Protein AF-A0A965YEZ7-F1 (afdb_monomer_lite)

pLDDT: mean 94.36, std 5.71, range [51.56, 98.44]

Secondary structure (DSSP, 8-state):
------SSHHHHHTTS-TT-EEEEE-SSS--EETTTS---TT--EEEEE--TT---HHHHHHHHHTTPEEEES-SSPPPHHHHHHHHHHHHHHHHT--

Structure (mmCIF, N/CA/C/O backbone):
data_AF-A0A965YEZ7-F1
#
_entry.id   AF-A0A965YEZ7-F1
#
loop_
_atom_site.group_PDB
_atom_site.id
_atom_site.type_symbol
_atom_site.label_atom_id
_atom_site.label_alt_id
_atom_site.label_comp_id
_atom_site.label_asym_id
_atom_site.label_entity_id
_atom_site.label_seq_id
_atom_site.pdbx_PDB_ins_code
_atom_site.Cartn_x
_atom_site.Cartn_y
_atom_site.Cartn_z
_atom_site.occupancy
_atom_site.B_iso_or_equiv
_atom_site.auth_seq_id
_atom_site.auth_comp_id
_atom_site.auth_asym_id
_atom_site.auth_atom_id
_atom_site.pdbx_PDB_model_num
ATOM 1 N N . SER A 1 1 ? 6.515 -6.312 21.202 1.00 51.56 1 SER A N 1
ATOM 2 C CA . SER A 1 1 ? 7.474 -5.504 20.429 1.00 51.56 1 SER A CA 1
ATOM 3 C C . SER A 1 1 ? 6.697 -4.843 19.309 1.00 51.56 1 SER A C 1
ATOM 5 O O . SER A 1 1 ? 5.926 -5.549 18.675 1.00 51.56 1 SER A O 1
ATOM 7 N N . GLU A 1 2 ? 6.822 -3.530 19.123 1.00 87.19 2 GLU A N 1
ATOM 8 C CA . GLU A 1 2 ? 6.036 -2.729 18.159 1.00 87.19 2 GLU A CA 1
ATOM 9 C C . GLU A 1 2 ? 6.483 -2.936 16.697 1.00 87.19 2 GLU A C 1
ATOM 11 O O . GLU A 1 2 ? 5.766 -2.602 15.762 1.00 87.19 2 GLU A O 1
ATOM 16 N N . VAL A 1 3 ? 7.650 -3.559 16.491 1.00 92.69 3 VAL A N 1
ATOM 17 C CA . VAL A 1 3 ? 8.214 -3.865 15.169 1.00 92.69 3 VAL A CA 1
ATOM 18 C C . VAL A 1 3 ? 8.213 -5.371 14.923 1.00 92.69 3 VAL A C 1
ATOM 20 O O . VAL A 1 3 ? 8.709 -6.146 15.748 1.00 92.69 3 VAL A O 1
ATOM 23 N N . VAL A 1 4 ? 7.701 -5.777 13.758 1.00 93.88 4 VAL A N 1
ATOM 24 C CA . VAL A 1 4 ? 7.688 -7.166 13.283 1.00 93.88 4 VAL A CA 1
ATOM 25 C C . VAL A 1 4 ? 8.441 -7.254 11.962 1.00 93.88 4 VAL A C 1
ATOM 27 O O . VAL A 1 4 ? 8.116 -6.563 11.000 1.00 93.88 4 VAL A O 1
ATOM 30 N N . PHE A 1 5 ? 9.436 -8.137 11.900 1.00 95.31 5 PHE A N 1
ATOM 31 C CA . PHE A 1 5 ? 10.191 -8.386 10.676 1.00 95.31 5 PHE A CA 1
ATOM 32 C C . PHE A 1 5 ? 9.531 -9.480 9.829 1.00 95.31 5 PHE A C 1
ATOM 34 O O . PHE A 1 5 ? 8.978 -10.461 10.342 1.00 95.31 5 PHE A O 1
ATOM 41 N N . ALA A 1 6 ? 9.607 -9.320 8.510 1.00 96.00 6 ALA A N 1
ATOM 42 C CA . ALA A 1 6 ? 9.164 -10.299 7.530 1.00 96.00 6 ALA A CA 1
ATOM 43 C C . ALA A 1 6 ? 10.234 -10.487 6.453 1.00 96.00 6 ALA A C 1
ATOM 45 O O . ALA A 1 6 ? 10.919 -9.539 6.080 1.00 96.00 6 ALA A O 1
ATOM 46 N N . SER A 1 7 ? 10.375 -11.712 5.952 1.00 96.00 7 SER A N 1
ATOM 47 C CA . SER A 1 7 ? 11.390 -12.047 4.939 1.00 96.00 7 SER A CA 1
ATOM 48 C C . SER A 1 7 ? 10.964 -11.697 3.509 1.00 96.00 7 SER A C 1
ATOM 50 O O . SER A 1 7 ? 11.771 -11.753 2.586 1.00 96.00 7 SER A O 1
ATOM 52 N N . SER A 1 8 ? 9.684 -11.371 3.307 1.00 96.12 8 SER A N 1
ATOM 53 C CA . SER A 1 8 ? 9.106 -11.001 2.013 1.00 96.12 8 SER A CA 1
ATOM 54 C C . SER A 1 8 ? 7.769 -10.281 2.195 1.00 96.12 8 SER A C 1
ATOM 56 O O . SER A 1 8 ? 7.145 -10.401 3.251 1.00 96.12 8 SER A O 1
ATOM 58 N N . VAL A 1 9 ? 7.269 -9.625 1.140 1.00 96.69 9 VAL A N 1
ATOM 59 C CA . VAL A 1 9 ? 5.904 -9.064 1.122 1.00 96.69 9 VAL A CA 1
ATOM 60 C C . VAL A 1 9 ? 4.868 -10.142 1.430 1.00 96.69 9 VAL A C 1
ATOM 62 O O . VAL A 1 9 ? 4.018 -9.935 2.281 1.00 96.69 9 VAL A O 1
ATOM 65 N N . ARG A 1 10 ? 4.978 -11.337 0.834 1.00 96.00 10 ARG A N 1
ATOM 66 C CA . ARG A 1 10 ? 4.055 -12.451 1.125 1.00 96.00 10 ARG A CA 1
ATOM 67 C C . ARG A 1 10 ? 4.016 -12.799 2.618 1.00 96.00 10 ARG A C 1
ATOM 69 O O . ARG A 1 10 ? 2.940 -13.000 3.166 1.00 96.00 10 ARG A O 1
ATOM 76 N N . ASP A 1 11 ? 5.182 -12.874 3.254 1.00 97.00 11 ASP A N 1
ATOM 77 C CA . ASP A 1 11 ? 5.297 -13.161 4.688 1.00 97.00 11 ASP A CA 1
ATOM 78 C C . ASP A 1 11 ? 4.750 -12.011 5.554 1.00 97.00 11 ASP A C 1
ATOM 80 O O . ASP A 1 11 ? 4.122 -12.253 6.579 1.00 97.00 11 ASP A O 1
ATOM 84 N N . ALA A 1 12 ? 4.922 -10.756 5.130 1.00 96.50 12 ALA A N 1
ATOM 85 C CA . ALA A 1 12 ? 4.317 -9.606 5.801 1.00 96.50 12 ALA A CA 1
ATOM 86 C C . ALA A 1 12 ? 2.783 -9.636 5.708 1.00 96.50 12 ALA A C 1
ATOM 88 O O . ALA A 1 12 ? 2.099 -9.449 6.709 1.00 96.50 12 ALA A O 1
ATOM 89 N N . LEU A 1 13 ? 2.242 -9.935 4.523 1.00 95.62 13 LEU A N 1
ATOM 90 C CA . LEU A 1 13 ? 0.802 -10.008 4.271 1.00 95.62 13 LEU A CA 1
ATOM 91 C C . LEU A 1 13 ? 0.113 -11.096 5.104 1.00 95.62 13 LEU A C 1
ATOM 93 O O . LEU A 1 13 ? -0.992 -10.877 5.592 1.00 95.62 13 LEU A O 1
ATOM 97 N N . ALA A 1 14 ? 0.776 -12.236 5.315 1.00 94.69 14 ALA A N 1
ATOM 98 C CA . ALA A 1 14 ? 0.261 -13.332 6.137 1.00 94.69 14 ALA A CA 1
ATOM 99 C C . ALA A 1 14 ? 0.128 -12.982 7.634 1.00 94.69 14 ALA A C 1
ATOM 101 O O . ALA A 1 14 ? -0.521 -13.715 8.375 1.00 94.69 14 ALA A O 1
ATOM 102 N N . LYS A 1 15 ? 0.743 -11.880 8.083 1.00 93.62 15 LYS A N 1
ATOM 103 C CA . LYS A 1 15 ? 0.705 -11.405 9.475 1.00 93.62 15 LYS A CA 1
ATOM 104 C C . LYS A 1 15 ? -0.359 -10.331 9.712 1.00 93.62 15 LYS A C 1
ATOM 106 O O . LYS A 1 15 ? -0.530 -9.903 10.849 1.00 93.62 15 LYS A O 1
ATOM 111 N N . LEU A 1 16 ? -1.044 -9.874 8.662 1.00 92.12 16 LEU A N 1
ATOM 112 C CA . LEU A 1 16 ? -2.071 -8.839 8.770 1.00 92.12 16 LEU A CA 1
ATOM 113 C C . LEU A 1 16 ? -3.390 -9.415 9.292 1.00 92.12 16 LEU A C 1
ATOM 115 O O . LEU A 1 16 ? -3.782 -10.526 8.931 1.00 92.12 16 LEU A O 1
ATOM 119 N N . GLY A 1 17 ? -4.107 -8.620 10.088 1.00 84.94 17 GLY A N 1
ATOM 120 C CA . GLY A 1 17 ? -5.471 -8.936 10.499 1.00 84.94 17 GLY A CA 1
ATOM 121 C C . GLY A 1 17 ? -6.448 -8.955 9.309 1.00 84.94 17 GLY A C 1
ATOM 122 O O . GLY A 1 17 ? -6.247 -8.219 8.331 1.00 84.94 17 GLY A O 1
ATOM 123 N N . PRO A 1 18 ? -7.511 -9.781 9.369 1.00 80.88 18 PRO A N 1
ATOM 124 C CA . PRO A 1 18 ? -8.465 -9.929 8.270 1.00 80.88 18 PRO A CA 1
ATOM 125 C C . PRO A 1 18 ? -9.283 -8.656 8.004 1.00 80.88 18 PRO A C 1
ATOM 127 O O . PRO A 1 18 ? -9.559 -8.359 6.844 1.00 80.88 18 PRO A O 1
ATOM 130 N N . ASP A 1 19 ? -9.583 -7.866 9.040 1.00 86.88 19 ASP A N 1
ATOM 131 C CA . ASP A 1 19 ? -10.578 -6.783 8.987 1.00 86.88 19 ASP A CA 1
ATOM 132 C C . ASP A 1 19 ? -9.972 -5.375 8.839 1.00 86.88 19 ASP A C 1
ATOM 134 O O . ASP A 1 19 ? -10.532 -4.378 9.294 1.00 86.88 19 ASP A O 1
ATOM 138 N N . SER A 1 20 ? -8.826 -5.256 8.168 1.00 92.62 20 SER A N 1
ATOM 139 C CA . SER A 1 20 ? -8.156 -3.969 7.930 1.00 92.62 20 SER A CA 1
ATOM 140 C C . SER A 1 20 ? -8.428 -3.406 6.532 1.00 92.62 20 SER A C 1
ATOM 142 O O . SER A 1 20 ? -8.539 -4.142 5.550 1.00 92.62 20 SER A O 1
ATOM 144 N N . THR A 1 21 ? -8.501 -2.078 6.420 1.00 94.94 21 THR A N 1
ATOM 145 C CA . THR A 1 21 ? -8.424 -1.391 5.128 1.00 94.94 21 THR A CA 1
ATO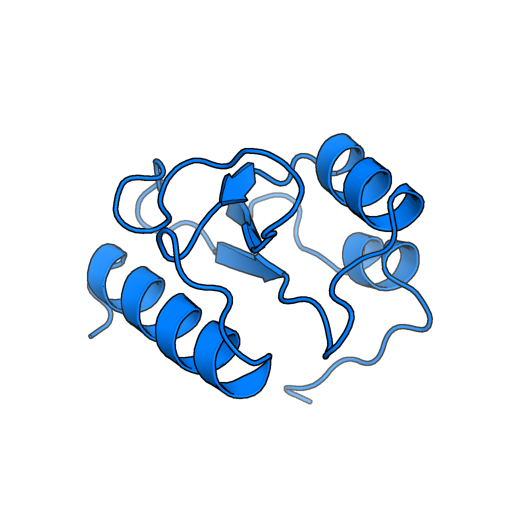M 146 C C . THR A 1 21 ? -6.965 -1.371 4.700 1.00 94.94 21 THR A C 1
ATOM 148 O O . THR A 1 21 ? -6.129 -0.734 5.339 1.00 94.94 21 THR A O 1
ATOM 151 N N . LYS A 1 22 ? -6.647 -2.091 3.626 1.00 96.81 22 LYS A N 1
ATOM 152 C CA . LYS A 1 22 ? -5.275 -2.275 3.152 1.00 96.81 22 LYS A CA 1
ATOM 153 C C . LYS A 1 22 ? -5.003 -1.332 1.993 1.00 96.81 22 LYS A C 1
ATOM 155 O O . LYS A 1 22 ? -5.715 -1.353 0.993 1.00 96.81 22 LYS A O 1
ATOM 160 N N . ILE A 1 23 ? -3.985 -0.496 2.127 1.00 98.19 23 ILE A N 1
ATOM 161 C CA . ILE A 1 23 ? -3.643 0.552 1.167 1.00 98.19 23 ILE A CA 1
ATOM 162 C C . ILE A 1 23 ? -2.174 0.409 0.802 1.00 98.19 23 ILE A C 1
ATOM 164 O O . ILE A 1 23 ? -1.332 0.216 1.676 1.00 98.19 23 ILE A O 1
ATOM 168 N N . VAL A 1 24 ? -1.849 0.508 -0.483 1.00 98.44 24 VAL A N 1
ATOM 169 C CA . VAL A 1 24 ? -0.467 0.554 -0.969 1.00 98.44 24 VAL A CA 1
ATOM 170 C C . VAL A 1 24 ? -0.227 1.874 -1.685 1.00 98.44 24 VAL A C 1
ATOM 172 O O . VAL A 1 24 ? -0.991 2.257 -2.574 1.00 98.44 24 VAL A O 1
ATOM 175 N N . LEU A 1 25 ? 0.832 2.581 -1.289 1.00 98.12 25 LEU A N 1
ATOM 176 C CA . LEU A 1 25 ? 1.322 3.732 -2.038 1.00 98.12 25 LEU A CA 1
ATOM 177 C C . LEU A 1 25 ? 2.195 3.245 -3.184 1.00 98.12 25 LEU A C 1
ATOM 179 O O . LEU A 1 25 ? 3.218 2.597 -2.959 1.00 98.12 25 LEU A O 1
ATOM 183 N N . ASP A 1 26 ? 1.805 3.588 -4.405 1.00 96.75 26 ASP A N 1
ATOM 184 C CA . ASP A 1 26 ? 2.562 3.237 -5.597 1.00 96.75 26 ASP A CA 1
ATOM 185 C C . ASP A 1 26 ? 2.514 4.384 -6.608 1.00 96.75 26 ASP A C 1
ATOM 187 O O . ASP A 1 26 ? 1.498 5.057 -6.780 1.00 96.75 26 ASP A O 1
ATOM 191 N N . ASN A 1 27 ? 3.646 4.632 -7.261 1.00 92.69 27 ASN A N 1
ATOM 192 C CA . ASN A 1 27 ? 3.798 5.662 -8.289 1.00 92.69 27 ASN A CA 1
ATOM 193 C C . ASN A 1 27 ? 3.805 5.083 -9.714 1.00 92.69 27 ASN A C 1
ATOM 195 O O . ASN A 1 27 ? 3.975 5.845 -10.664 1.00 92.69 27 ASN A O 1
ATOM 199 N N . VAL A 1 28 ? 3.662 3.760 -9.862 1.00 94.62 28 VAL A N 1
ATOM 200 C CA . VAL A 1 28 ? 3.677 3.053 -11.152 1.00 94.62 28 VAL A CA 1
ATOM 201 C C . VAL A 1 28 ? 2.267 2.618 -11.549 1.00 94.62 28 VAL A C 1
ATOM 203 O O . VAL A 1 28 ? 1.820 2.926 -12.653 1.00 94.62 28 VAL A O 1
ATOM 206 N N . ARG A 1 29 ? 1.537 1.923 -10.668 1.00 94.50 29 ARG A N 1
ATOM 207 C CA . ARG A 1 29 ? 0.127 1.586 -10.882 1.00 94.50 29 ARG A CA 1
ATOM 208 C C . ARG A 1 29 ? -0.751 2.800 -10.605 1.00 94.50 29 ARG A C 1
ATOM 210 O O . ARG A 1 29 ? -0.497 3.541 -9.654 1.00 94.50 29 ARG A O 1
ATOM 217 N N . PRO A 1 30 ? -1.818 2.992 -11.394 1.00 93.06 30 PRO A N 1
ATOM 218 C CA . PRO A 1 30 ? -2.804 4.011 -11.089 1.00 93.06 30 PRO A CA 1
ATOM 219 C C . PRO A 1 30 ? -3.468 3.707 -9.743 1.00 93.06 30 PRO A C 1
ATOM 221 O O . PRO A 1 30 ? -3.796 2.561 -9.438 1.00 93.06 30 PRO A O 1
ATOM 224 N N . GLY A 1 31 ? -3.688 4.755 -8.957 1.00 94.50 31 GLY A N 1
ATOM 225 C CA . GLY A 1 31 ? -4.318 4.658 -7.649 1.00 94.50 31 GLY A CA 1
ATOM 226 C C . GLY A 1 31 ? -5.122 5.907 -7.324 1.00 94.50 31 GLY A C 1
ATOM 227 O O . GLY A 1 31 ? -4.801 7.012 -7.776 1.00 94.50 31 GLY A O 1
ATOM 228 N N . THR A 1 32 ? -6.173 5.740 -6.527 1.00 97.06 32 THR A N 1
ATOM 229 C CA . THR A 1 32 ? -6.995 6.857 -6.051 1.00 97.06 32 THR A CA 1
ATOM 230 C C . THR A 1 32 ? -6.142 7.780 -5.173 1.00 97.06 32 THR A C 1
ATOM 232 O O . THR A 1 32 ? -5.337 7.288 -4.381 1.00 97.06 32 THR A O 1
ATOM 235 N N . PRO A 1 33 ? -6.272 9.114 -5.266 1.00 97.50 33 PRO A N 1
ATOM 236 C CA . PRO A 1 33 ? -5.591 10.001 -4.331 1.00 97.50 33 PRO A CA 1
ATOM 237 C C . PRO A 1 33 ? -5.891 9.603 -2.881 1.00 97.50 33 PRO A C 1
ATOM 239 O O . PRO A 1 33 ? -7.052 9.441 -2.502 1.00 97.50 33 PRO A O 1
ATOM 242 N N . LEU A 1 34 ? -4.855 9.457 -2.051 1.00 97.56 34 LEU A N 1
ATOM 243 C CA . LEU A 1 34 ? -5.017 9.029 -0.655 1.00 97.56 34 LEU A CA 1
ATOM 244 C C . LEU A 1 34 ? -5.931 9.982 0.135 1.00 97.56 34 LEU A C 1
ATOM 246 O O . LEU A 1 34 ? -6.615 9.568 1.069 1.00 97.56 34 LEU A O 1
ATOM 250 N N . SER A 1 35 ? -5.983 11.252 -0.274 1.00 96.50 35 SER A N 1
ATOM 251 C CA . SER A 1 35 ? -6.857 12.278 0.294 1.00 96.50 35 SER A CA 1
ATOM 252 C C . SER A 1 35 ? -8.354 12.014 0.087 1.00 96.50 35 SER A C 1
ATOM 254 O O . SER A 1 35 ? -9.163 12.535 0.850 1.00 96.50 35 SER A O 1
ATOM 256 N N . THR A 1 36 ? -8.739 11.214 -0.913 1.00 96.06 36 THR A N 1
ATOM 257 C CA . THR A 1 36 ? -10.144 10.965 -1.285 1.00 96.06 36 THR A CA 1
ATOM 258 C C . THR A 1 36 ? -10.541 9.488 -1.270 1.00 96.06 36 THR A C 1
ATOM 260 O O . THR A 1 36 ? -11.718 9.178 -1.422 1.00 96.06 36 THR A O 1
ATOM 263 N N . LEU A 1 37 ? -9.591 8.573 -1.062 1.00 95.62 37 LEU A N 1
ATOM 264 C CA . LEU A 1 37 ? -9.821 7.125 -1.018 1.00 95.62 37 LEU A CA 1
ATOM 265 C C . LEU A 1 37 ? -10.834 6.731 0.067 1.00 95.62 37 LEU A C 1
ATOM 267 O O . LEU A 1 37 ? -10.656 7.097 1.218 1.00 95.62 37 LEU A O 1
ATOM 271 N N . SER A 1 38 ? -11.885 5.977 -0.234 1.00 92.38 38 SER A N 1
ATOM 272 C CA . SER A 1 38 ? -12.909 5.627 0.765 1.00 92.38 38 SER A CA 1
ATOM 273 C C . SER A 1 38 ? -12.327 4.878 1.974 1.00 92.38 38 SER A C 1
ATOM 275 O O . SER A 1 38 ? -11.673 3.855 1.810 1.00 92.38 38 SER A O 1
ATOM 277 N N . LEU A 1 39 ? -12.579 5.391 3.184 1.00 92.44 39 LEU A N 1
ATOM 278 C CA . LEU A 1 39 ? -12.204 4.758 4.452 1.00 92.44 39 LEU A CA 1
ATOM 279 C C . LEU A 1 39 ? -13.469 4.473 5.257 1.00 92.44 39 LEU A C 1
ATOM 281 O O . LEU A 1 39 ? -14.362 5.321 5.322 1.00 92.44 39 LEU A O 1
ATOM 285 N N . THR A 1 40 ? -13.527 3.306 5.889 1.00 87.56 40 THR A N 1
ATOM 286 C CA . THR A 1 40 ? -14.586 2.972 6.843 1.00 87.56 40 THR A CA 1
ATOM 287 C C . THR A 1 40 ? -14.221 3.534 8.213 1.00 87.56 40 THR A C 1
ATOM 289 O O . THR A 1 40 ? -13.100 3.349 8.689 1.00 87.56 40 THR A O 1
ATOM 292 N N . ALA A 1 41 ? -15.163 4.218 8.865 1.00 82.12 41 ALA A N 1
ATOM 293 C CA . ALA A 1 41 ? -14.951 4.720 10.218 1.00 82.12 41 ALA A CA 1
ATOM 294 C C . ALA A 1 41 ? -14.650 3.568 11.193 1.00 82.12 41 ALA A C 1
ATOM 296 O O . ALA A 1 41 ? -15.247 2.497 11.097 1.00 82.12 41 ALA A O 1
ATOM 297 N N . HIS A 1 42 ? -13.746 3.814 12.144 1.00 81.75 42 HIS A N 1
ATOM 298 C CA . HIS A 1 42 ? -13.351 2.868 13.199 1.00 81.75 42 HIS A CA 1
ATOM 299 C C . HIS A 1 42 ? -12.700 1.556 12.722 1.00 81.75 42 HIS A C 1
ATOM 301 O O . HIS A 1 42 ? -12.521 0.647 13.530 1.00 81.75 42 HIS A O 1
ATOM 307 N N . GLN A 1 43 ? -12.311 1.454 11.447 1.00 87.25 43 GLN A N 1
ATOM 308 C CA . GLN A 1 43 ? -11.583 0.301 10.926 1.00 87.25 43 GLN A CA 1
ATOM 309 C C . GLN A 1 43 ? -10.065 0.526 11.002 1.00 87.25 43 GLN A C 1
ATOM 311 O O . GLN A 1 43 ? -9.575 1.630 10.755 1.00 87.25 43 GLN A O 1
ATOM 316 N N . GLU A 1 44 ? -9.314 -0.528 11.326 1.00 92.62 44 GLU A N 1
ATOM 317 C CA . GLU A 1 44 ? -7.851 -0.514 11.258 1.00 92.62 44 GLU A CA 1
ATOM 318 C C . GLU A 1 44 ? -7.382 -0.260 9.816 1.00 92.62 44 GLU A C 1
ATOM 320 O O . GLU A 1 44 ? -7.952 -0.800 8.863 1.00 92.62 44 GLU A O 1
ATOM 325 N N . VAL A 1 45 ? -6.331 0.546 9.648 1.00 95.69 45 VAL A N 1
ATOM 326 C CA . VAL A 1 45 ? -5.742 0.849 8.338 1.00 95.69 45 VAL A CA 1
ATOM 327 C C . VAL A 1 45 ? -4.310 0.332 8.282 1.00 95.69 45 VAL A C 1
ATOM 329 O O . VAL A 1 45 ? -3.490 0.649 9.139 1.00 95.69 45 VAL A O 1
ATOM 332 N N . VAL A 1 46 ? -3.999 -0.416 7.225 1.00 96.81 46 VAL A N 1
ATOM 333 C CA . VAL A 1 46 ? -2.646 -0.869 6.896 1.00 96.81 46 VAL A CA 1
ATOM 334 C C . VAL A 1 46 ? -2.150 -0.070 5.699 1.00 96.81 46 VAL A C 1
ATOM 336 O O . VAL A 1 46 ? -2.773 -0.093 4.639 1.00 96.81 46 VAL A O 1
ATOM 339 N N . LEU A 1 47 ? -1.009 0.604 5.851 1.00 97.81 47 LEU A N 1
ATOM 340 C CA . LEU A 1 47 ? -0.361 1.358 4.781 1.00 97.81 47 LEU A CA 1
ATOM 341 C C . LEU A 1 47 ? 0.960 0.689 4.380 1.00 97.81 47 LEU A C 1
ATOM 343 O O . LEU A 1 47 ? 1.911 0.656 5.158 1.00 97.81 47 LEU A O 1
ATOM 347 N N . ALA A 1 48 ? 1.034 0.185 3.151 1.00 98.06 48 ALA A N 1
ATOM 348 C CA . ALA A 1 48 ? 2.262 -0.311 2.548 1.00 98.06 48 ALA A CA 1
ATOM 349 C C . ALA A 1 48 ? 2.995 0.819 1.811 1.00 98.06 48 ALA A C 1
ATOM 351 O O . ALA A 1 48 ? 2.424 1.503 0.957 1.00 98.06 48 ALA A O 1
ATOM 352 N N . ILE A 1 49 ? 4.276 0.988 2.136 1.00 97.44 49 ILE A N 1
ATOM 353 C CA . ILE A 1 49 ? 5.172 1.994 1.558 1.00 97.44 49 ILE A CA 1
ATOM 354 C C . ILE A 1 49 ? 6.385 1.255 0.996 1.00 97.44 49 ILE A C 1
ATOM 356 O O . ILE A 1 49 ? 7.009 0.462 1.700 1.00 97.44 49 ILE A O 1
ATOM 360 N N . GLY A 1 50 ? 6.688 1.475 -0.282 1.00 94.69 50 GLY A N 1
ATOM 361 C CA . GLY A 1 50 ? 7.851 0.868 -0.928 1.00 94.69 50 GLY A CA 1
ATOM 362 C C . GLY A 1 50 ? 9.155 1.536 -0.494 1.00 94.69 50 GLY A C 1
ATOM 363 O O . GLY A 1 50 ? 9.148 2.696 -0.092 1.00 94.69 50 GLY A O 1
ATOM 364 N N . GLY A 1 51 ? 10.272 0.811 -0.602 1.00 92.31 51 GLY A N 1
ATOM 365 C CA . GLY A 1 51 ? 11.613 1.381 -0.412 1.00 92.31 51 GLY A CA 1
ATOM 366 C C . GLY A 1 51 ? 12.010 2.336 -1.545 1.00 92.31 51 GLY A C 1
ATOM 367 O O . GLY A 1 51 ? 11.191 2.711 -2.380 1.00 92.31 51 GLY A O 1
ATOM 368 N N . GLU A 1 52 ? 13.293 2.684 -1.651 1.00 91.94 52 GLU A N 1
ATOM 369 C CA . GLU A 1 52 ? 13.784 3.724 -2.576 1.00 91.94 52 GLU A CA 1
ATOM 370 C C . GLU A 1 52 ? 13.462 3.440 -4.050 1.00 91.94 52 GLU A C 1
ATOM 372 O O . GLU A 1 52 ? 13.304 4.366 -4.842 1.00 91.94 52 GLU A O 1
ATOM 377 N N . ARG A 1 53 ? 13.375 2.158 -4.429 1.00 92.00 53 ARG A N 1
ATOM 378 C CA . ARG A 1 53 ? 13.019 1.721 -5.791 1.00 92.00 53 ARG A CA 1
ATOM 379 C C . ARG A 1 53 ? 11.530 1.406 -5.960 1.00 92.00 53 ARG A C 1
ATOM 381 O O . ARG A 1 53 ? 11.121 0.973 -7.034 1.00 92.00 53 ARG A O 1
ATOM 388 N N . GLY A 1 54 ? 10.734 1.604 -4.915 1.00 94.44 54 GLY A N 1
ATOM 389 C CA . GLY A 1 54 ? 9.356 1.144 -4.842 1.00 94.44 54 GLY A CA 1
ATOM 390 C C . GLY A 1 54 ? 9.257 -0.381 -4.809 1.00 94.44 54 GLY A C 1
ATOM 391 O O . GLY A 1 54 ? 10.209 -1.084 -4.463 1.00 94.44 54 GLY A O 1
ATOM 392 N N . PHE A 1 55 ? 8.079 -0.880 -5.170 1.00 97.31 55 PHE A N 1
ATOM 393 C CA . PHE A 1 55 ? 7.808 -2.309 -5.279 1.00 97.31 55 PHE A CA 1
ATOM 394 C C . PHE A 1 55 ? 8.194 -2.858 -6.654 1.00 97.31 55 PHE A C 1
ATOM 396 O O . PHE A 1 55 ? 8.227 -2.141 -7.657 1.00 97.31 55 PHE A O 1
ATOM 403 N N . THR A 1 56 ? 8.463 -4.15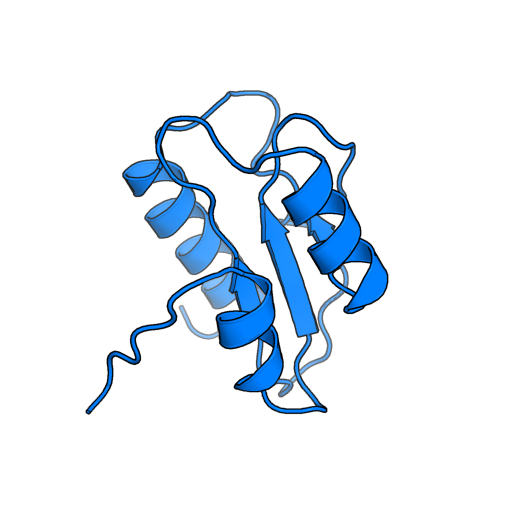4 -6.714 1.00 97.62 56 THR A N 1
ATOM 404 C CA . THR A 1 56 ? 8.518 -4.913 -7.967 1.00 97.62 56 THR A CA 1
ATOM 405 C C . THR A 1 56 ? 7.108 -5.205 -8.484 1.00 97.62 56 THR A C 1
ATOM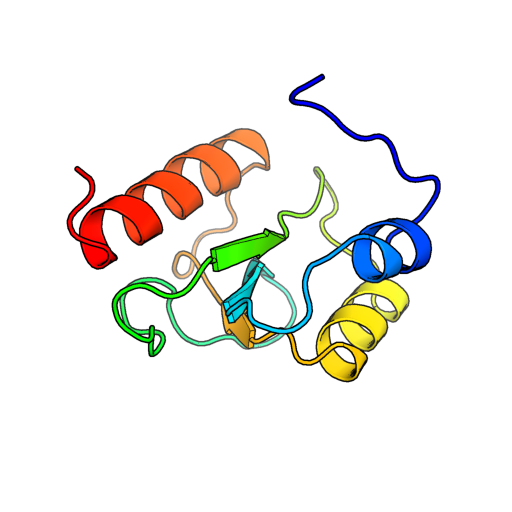 407 O O . THR A 1 56 ? 6.135 -5.166 -7.729 1.00 97.62 56 THR A O 1
ATOM 410 N N . ASP A 1 57 ? 6.972 -5.559 -9.763 1.00 97.94 57 ASP A N 1
ATOM 411 C CA . ASP A 1 57 ? 5.656 -5.897 -10.326 1.00 97.94 57 ASP A CA 1
ATOM 412 C C . ASP A 1 57 ? 5.030 -7.116 -9.649 1.00 97.94 57 ASP A C 1
ATOM 414 O O . ASP A 1 57 ? 3.852 -7.092 -9.306 1.00 97.94 57 ASP A O 1
ATOM 418 N N . ALA A 1 58 ? 5.845 -8.118 -9.313 1.00 97.88 58 ALA A N 1
ATOM 419 C CA . ALA A 1 58 ? 5.384 -9.286 -8.574 1.00 97.88 58 ALA A CA 1
ATOM 420 C C . ALA A 1 58 ? 4.927 -8.954 -7.138 1.00 97.88 58 ALA A C 1
ATOM 422 O O . ALA A 1 58 ? 4.150 -9.700 -6.545 1.00 97.88 58 ALA A O 1
ATOM 423 N N . GLU A 1 59 ? 5.434 -7.890 -6.516 1.00 98.25 59 GLU A N 1
ATOM 424 C CA . GLU A 1 59 ? 4.936 -7.422 -5.215 1.00 98.25 59 GLU A CA 1
ATOM 425 C C . GLU A 1 59 ? 3.638 -6.633 -5.369 1.00 98.25 59 GLU A C 1
ATOM 427 O O . GLU A 1 59 ? 2.717 -6.838 -4.584 1.00 98.25 59 GLU A O 1
ATOM 432 N N . ARG A 1 60 ? 3.521 -5.805 -6.415 1.00 98.19 60 ARG A N 1
ATOM 433 C CA . ARG A 1 60 ? 2.264 -5.124 -6.763 1.00 98.19 60 ARG A CA 1
ATOM 434 C C . ARG A 1 60 ? 1.134 -6.116 -7.017 1.00 98.19 60 ARG A C 1
ATOM 436 O O . ARG A 1 60 ? 0.033 -5.904 -6.520 1.00 98.19 60 ARG A O 1
ATOM 443 N N . ASP A 1 61 ? 1.410 -7.198 -7.739 1.00 98.06 61 ASP A N 1
ATOM 444 C CA . ASP A 1 61 ? 0.430 -8.266 -7.956 1.00 98.06 61 ASP A CA 1
ATOM 445 C C . ASP A 1 61 ? -0.001 -8.899 -6.631 1.00 98.06 61 ASP A C 1
ATOM 447 O O . ASP A 1 61 ? -1.191 -9.016 -6.370 1.00 98.06 61 ASP A O 1
ATOM 451 N N . ARG A 1 62 ? 0.940 -9.168 -5.718 1.00 97.81 62 ARG A N 1
ATOM 452 C CA . ARG A 1 62 ? 0.606 -9.685 -4.379 1.00 97.81 62 ARG A CA 1
ATOM 453 C C . ARG A 1 62 ? -0.250 -8.729 -3.556 1.00 97.81 62 ARG A C 1
ATOM 455 O O . ARG A 1 62 ? -1.106 -9.191 -2.809 1.00 97.81 62 ARG A O 1
ATOM 462 N N . PHE A 1 63 ? -0.022 -7.421 -3.655 1.00 98.06 63 PHE A N 1
ATOM 463 C CA . PHE A 1 63 ? -0.884 -6.437 -3.003 1.00 98.06 63 PHE A CA 1
ATOM 464 C C . PHE A 1 63 ? -2.298 -6.477 -3.585 1.00 98.06 63 PHE A C 1
ATOM 466 O O . PHE A 1 63 ? -3.257 -6.541 -2.816 1.00 98.06 63 PHE A O 1
ATOM 473 N N . ALA A 1 64 ? -2.431 -6.508 -4.914 1.00 97.50 64 ALA A N 1
ATOM 474 C CA . ALA A 1 64 ? -3.727 -6.625 -5.578 1.00 97.50 64 ALA A CA 1
ATOM 475 C C . ALA A 1 64 ? -4.464 -7.913 -5.166 1.00 97.50 64 ALA A C 1
ATOM 477 O O . ALA A 1 64 ? -5.612 -7.843 -4.731 1.00 97.50 64 ALA A O 1
ATOM 478 N N . ASP A 1 65 ? -3.779 -9.058 -5.200 1.00 96.75 65 ASP A N 1
ATOM 479 C CA . ASP A 1 65 ? -4.319 -10.363 -4.797 1.00 96.75 65 ASP A CA 1
ATOM 480 C C . ASP A 1 65 ? -4.738 -10.392 -3.317 1.00 96.75 65 ASP A C 1
ATOM 482 O O . ASP A 1 65 ? -5.687 -11.077 -2.941 1.00 96.75 65 ASP A O 1
ATOM 486 N N . ALA A 1 66 ? -4.050 -9.627 -2.463 1.00 96.12 66 ALA A N 1
ATOM 487 C CA . ALA A 1 66 ? -4.367 -9.485 -1.042 1.00 96.12 66 ALA A CA 1
ATOM 488 C C . ALA A 1 66 ? -5.431 -8.411 -0.739 1.00 96.12 66 ALA A C 1
ATOM 490 O O . ALA A 1 66 ? -5.698 -8.133 0.438 1.00 96.12 66 ALA A O 1
ATOM 491 N N . GLY A 1 67 ? -6.028 -7.809 -1.773 1.00 95.62 67 GLY A N 1
ATOM 492 C CA . GLY A 1 67 ? -7.104 -6.827 -1.656 1.00 95.62 67 GLY A CA 1
ATOM 493 C C . GLY A 1 67 ? -6.644 -5.422 -1.267 1.00 95.62 67 GLY A C 1
ATOM 494 O O . GLY A 1 67 ? -7.430 -4.660 -0.708 1.00 95.62 67 GLY A O 1
ATOM 495 N N . PHE A 1 68 ? -5.381 -5.065 -1.518 1.00 97.56 68 PHE A N 1
ATOM 496 C CA . PHE A 1 68 ? -4.910 -3.702 -1.286 1.00 97.56 68 PHE A CA 1
ATOM 497 C C . PHE A 1 68 ? -5.496 -2.732 -2.309 1.00 97.56 68 PHE A C 1
ATOM 499 O O . PHE A 1 68 ? -5.497 -2.975 -3.517 1.00 97.56 68 PHE A O 1
ATOM 506 N N . LEU A 1 69 ? -5.903 -1.570 -1.813 1.00 97.31 69 LEU A N 1
ATOM 507 C CA . LEU A 1 69 ? -6.263 -0.420 -2.621 1.00 97.31 69 LEU A CA 1
ATOM 508 C C . LEU A 1 69 ? -4.997 0.349 -3.000 1.00 97.31 69 LEU A C 1
ATOM 510 O O . LEU A 1 69 ? -4.221 0.762 -2.136 1.00 97.31 69 LEU A O 1
ATOM 514 N N . PHE A 1 70 ? -4.798 0.569 -4.296 1.00 98.12 70 PHE A N 1
ATOM 515 C CA . PHE A 1 70 ? -3.702 1.397 -4.787 1.00 98.12 70 PHE A CA 1
ATOM 516 C C . PHE A 1 70 ? -4.033 2.873 -4.595 1.00 98.12 70 PHE A C 1
ATOM 518 O O . PHE A 1 70 ? -5.107 3.339 -4.992 1.00 98.12 70 PHE A O 1
ATOM 525 N N . ALA A 1 71 ? -3.095 3.611 -4.007 1.00 98.19 71 ALA A N 1
ATOM 526 C CA . ALA A 1 71 ? -3.258 5.020 -3.704 1.00 98.19 71 ALA A CA 1
ATOM 527 C C . ALA A 1 71 ?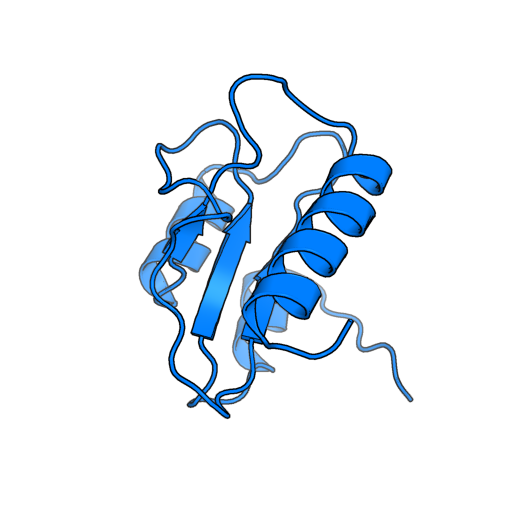 -2.047 5.864 -4.111 1.00 98.19 71 ALA A C 1
ATOM 529 O O . ALA A 1 71 ? -0.913 5.388 -4.157 1.00 98.19 71 ALA A O 1
ATOM 530 N N . SER A 1 72 ? -2.299 7.148 -4.374 1.00 96.88 72 SER A N 1
ATOM 531 C CA . SER A 1 72 ? -1.275 8.130 -4.746 1.00 96.88 72 SER A CA 1
ATOM 532 C C . SER A 1 72 ? -1.209 9.307 -3.766 1.00 96.88 72 SER A C 1
ATOM 534 O O . SER A 1 72 ? -2.209 9.696 -3.160 1.00 96.88 72 SER A O 1
ATOM 536 N N . LEU A 1 73 ? -0.023 9.915 -3.640 1.00 96.38 73 LEU A N 1
ATOM 537 C CA . LEU A 1 73 ? 0.223 11.152 -2.873 1.00 96.38 73 LEU A CA 1
ATOM 538 C C . LEU A 1 73 ? 0.351 12.387 -3.787 1.00 96.38 73 LEU A C 1
ATOM 540 O O . LEU A 1 73 ? 1.060 13.348 -3.484 1.00 96.38 73 LEU A O 1
ATOM 544 N N . GLY A 1 74 ? -0.344 12.361 -4.925 1.00 92.62 74 GLY A N 1
ATOM 545 C CA . GLY A 1 74 ? -0.264 13.379 -5.970 1.00 92.62 74 GLY A CA 1
ATOM 546 C C . GLY A 1 74 ? 0.716 13.016 -7.089 1.00 92.62 74 GLY A C 1
ATOM 547 O O . GLY A 1 74 ? 1.157 11.878 -7.209 1.00 92.62 74 GLY A O 1
ATOM 548 N N . SER A 1 75 ? 1.032 13.994 -7.940 1.00 90.31 75 SER A N 1
ATOM 549 C CA . SER A 1 75 ? 1.792 13.783 -9.183 1.00 90.31 75 SER A CA 1
ATOM 550 C C . SER A 1 75 ? 3.310 13.716 -9.008 1.00 90.31 75 SER A C 1
ATOM 552 O O . SER A 1 75 ? 4.018 13.317 -9.931 1.00 90.31 75 SER A O 1
ATOM 554 N N . ARG A 1 76 ? 3.833 14.135 -7.851 1.00 92.50 76 ARG A N 1
ATOM 555 C CA . ARG A 1 76 ? 5.274 14.135 -7.576 1.00 92.50 76 ARG A CA 1
ATOM 556 C C . ARG A 1 76 ? 5.687 12.815 -6.949 1.00 92.50 76 ARG A C 1
ATOM 558 O O . ARG A 1 76 ? 5.090 12.384 -5.968 1.00 92.50 76 ARG A O 1
ATOM 565 N N . ILE A 1 77 ? 6.766 12.237 -7.465 1.00 92.81 77 ILE A N 1
ATOM 566 C CA . ILE A 1 77 ? 7.427 11.105 -6.819 1.00 92.81 77 ILE A CA 1
ATOM 567 C C . ILE A 1 77 ? 8.119 11.622 -5.554 1.00 92.81 77 ILE A C 1
ATOM 569 O O . ILE A 1 77 ? 8.932 12.547 -5.616 1.00 92.81 77 ILE A O 1
ATOM 573 N N . LEU A 1 78 ? 7.770 11.039 -4.409 1.00 94.50 78 LEU A N 1
ATOM 574 C CA . LEU A 1 78 ? 8.353 11.356 -3.108 1.00 94.50 78 LEU A CA 1
ATOM 575 C C . LEU A 1 78 ? 9.411 10.312 -2.740 1.00 94.50 78 LEU A C 1
ATOM 577 O O . LEU A 1 78 ? 9.312 9.156 -3.145 1.00 94.50 78 LEU A O 1
ATOM 581 N N . ARG A 1 79 ? 10.403 10.712 -1.939 1.00 95.69 79 ARG A N 1
ATOM 582 C CA . ARG A 1 79 ? 11.324 9.760 -1.300 1.00 95.69 79 ARG A CA 1
ATOM 583 C C . ARG A 1 79 ? 10.581 8.923 -0.259 1.00 95.69 79 ARG A C 1
ATOM 585 O O . ARG A 1 79 ? 9.608 9.416 0.315 1.00 95.69 79 ARG A O 1
ATOM 592 N N . THR A 1 80 ? 11.067 7.712 0.012 1.00 95.69 80 THR A N 1
ATOM 593 C CA . THR A 1 80 ? 10.501 6.747 0.972 1.00 95.69 80 THR A CA 1
ATOM 594 C C . THR A 1 80 ? 10.090 7.404 2.289 1.00 95.69 80 THR A C 1
ATOM 596 O O . THR A 1 80 ? 8.937 7.315 2.707 1.00 95.69 80 THR A O 1
ATOM 599 N N . GLU A 1 81 ? 11.010 8.137 2.917 1.00 97.25 81 GLU A N 1
ATOM 600 C CA . GLU A 1 81 ? 10.798 8.789 4.207 1.00 97.25 81 GLU A CA 1
ATOM 601 C C . GLU A 1 81 ? 9.729 9.888 4.144 1.00 97.25 81 GLU A C 1
ATOM 603 O O . GLU A 1 81 ? 8.935 10.050 5.069 1.00 97.25 81 GLU A O 1
ATOM 608 N N . THR A 1 82 ? 9.654 10.612 3.023 1.00 97.00 82 THR A N 1
ATOM 609 C CA . THR A 1 82 ? 8.655 11.670 2.821 1.00 97.00 82 THR A CA 1
ATOM 610 C C . THR A 1 82 ? 7.279 11.074 2.538 1.00 97.00 82 THR A C 1
ATOM 612 O O . THR A 1 82 ? 6.286 11.549 3.084 1.00 97.00 82 THR A O 1
ATOM 615 N N . ALA A 1 83 ? 7.211 10.024 1.715 1.00 96.88 83 ALA A N 1
ATOM 616 C CA . ALA A 1 83 ? 5.980 9.293 1.436 1.00 96.88 83 ALA A CA 1
ATOM 617 C C . ALA A 1 83 ? 5.404 8.664 2.711 1.00 96.88 83 ALA A C 1
ATOM 619 O O . ALA A 1 83 ? 4.195 8.724 2.920 1.00 96.88 83 ALA A O 1
ATOM 620 N N . CYS A 1 84 ? 6.267 8.131 3.582 1.00 97.31 84 CYS A N 1
ATOM 621 C CA . CYS A 1 84 ? 5.878 7.595 4.880 1.00 97.31 84 CYS A CA 1
ATOM 622 C C . CYS A 1 84 ? 5.225 8.666 5.762 1.00 97.31 84 CYS A C 1
ATOM 624 O O . CYS A 1 84 ? 4.046 8.549 6.099 1.00 97.31 84 CYS A O 1
ATOM 626 N N . SER A 1 85 ? 5.941 9.757 6.051 1.00 97.69 85 SER A N 1
ATOM 627 C CA . SER A 1 85 ? 5.427 10.831 6.909 1.00 97.69 85 SER A CA 1
ATOM 628 C C . SER A 1 85 ? 4.163 11.482 6.341 1.00 97.69 85 SER A C 1
ATOM 630 O O . SER A 1 85 ? 3.194 11.693 7.069 1.00 97.69 85 SER A O 1
ATOM 632 N N . ALA A 1 86 ? 4.133 11.769 5.036 1.00 97.62 86 ALA A N 1
ATOM 633 C CA . ALA A 1 86 ? 2.972 12.378 4.390 1.00 97.62 86 ALA A CA 1
ATOM 634 C C . ALA A 1 86 ? 1.767 11.426 4.337 1.00 97.62 86 ALA A C 1
ATOM 636 O O . ALA A 1 86 ? 0.646 11.847 4.611 1.00 97.62 86 ALA A O 1
ATOM 637 N N . GLY A 1 87 ? 1.986 10.149 4.00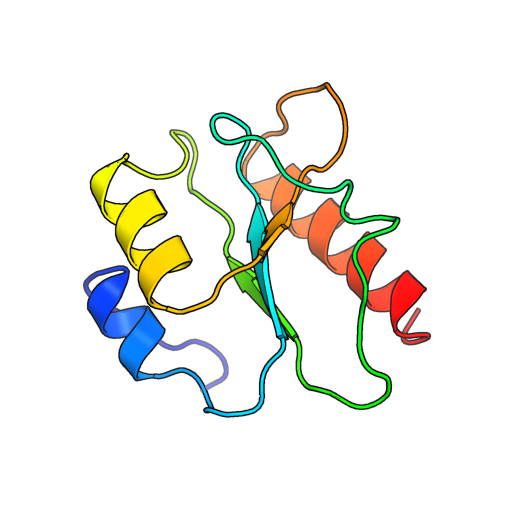9 1.00 97.69 87 GLY A N 1
ATOM 638 C CA . GLY A 1 87 ? 0.930 9.141 3.941 1.00 97.69 87 GLY A CA 1
ATOM 639 C C . GLY A 1 87 ? 0.257 8.918 5.290 1.00 97.69 87 GLY A C 1
ATOM 640 O O . GLY A 1 87 ? -0.971 8.953 5.373 1.00 97.69 87 GLY A O 1
ATOM 641 N N . VAL A 1 88 ? 1.054 8.780 6.353 1.00 97.44 88 VAL A N 1
ATOM 642 C CA . VAL A 1 88 ? 0.545 8.654 7.725 1.00 97.44 88 VAL A CA 1
ATOM 643 C C . VAL A 1 88 ? -0.219 9.912 8.139 1.00 97.44 88 VAL A C 1
ATOM 645 O O . VAL A 1 88 ? -1.345 9.798 8.612 1.00 97.44 88 VAL A O 1
ATOM 648 N N . ALA A 1 89 ? 0.326 11.110 7.902 1.00 98.12 89 ALA A N 1
ATOM 649 C CA . ALA A 1 89 ? -0.352 12.360 8.255 1.00 98.12 89 ALA A CA 1
ATOM 650 C C . ALA A 1 89 ? -1.708 12.521 7.543 1.00 98.12 89 ALA A C 1
ATOM 652 O O . ALA A 1 89 ? -2.701 12.887 8.170 1.00 98.12 89 ALA A O 1
ATOM 653 N N . VAL A 1 90 ? -1.777 12.206 6.244 1.00 97.50 90 VAL A N 1
ATOM 654 C CA . VAL A 1 90 ? -3.036 12.245 5.486 1.00 97.50 90 VAL A CA 1
ATOM 655 C C . VAL A 1 90 ? -4.047 11.253 6.059 1.00 97.50 90 VAL A C 1
ATOM 657 O O . VAL A 1 90 ? -5.202 11.625 6.253 1.00 97.50 90 VAL A O 1
ATOM 660 N N . LEU A 1 91 ? -3.641 10.015 6.353 1.00 97.06 91 LEU A N 1
ATOM 661 C CA . LEU A 1 91 ? -4.546 9.020 6.933 1.00 97.06 91 LEU A CA 1
ATOM 662 C C . LEU A 1 91 ? -5.052 9.443 8.311 1.00 97.06 91 LEU A C 1
ATOM 664 O O . LEU A 1 91 ? -6.262 9.452 8.516 1.00 97.06 91 LEU A O 1
ATOM 668 N N . LEU A 1 92 ? -4.167 9.859 9.219 1.00 95.75 92 LEU A N 1
ATOM 669 C CA . LEU A 1 92 ? -4.565 10.288 10.561 1.00 95.75 92 LEU A CA 1
ATOM 670 C C . LEU A 1 92 ? -5.549 11.463 10.511 1.00 95.75 92 LEU A C 1
ATOM 672 O O . LEU A 1 92 ? -6.570 11.428 11.193 1.00 95.75 92 LEU A O 1
ATOM 676 N N . GLY A 1 93 ? -5.313 12.453 9.644 1.00 95.50 93 GLY A N 1
ATOM 677 C CA . GLY A 1 93 ? -6.229 13.584 9.470 1.00 95.50 93 GLY A CA 1
ATOM 678 C C . GLY A 1 93 ? -7.596 13.155 8.935 1.00 95.50 93 GLY A C 1
ATOM 679 O O . GLY A 1 93 ? -8.629 13.636 9.394 1.00 95.50 93 GLY A O 1
ATOM 680 N N . ARG A 1 94 ? -7.629 12.192 8.008 1.00 94.38 94 ARG A N 1
ATOM 681 C CA . ARG A 1 94 ? -8.882 11.631 7.476 1.00 94.38 94 ARG A CA 1
ATOM 682 C C . ARG A 1 94 ?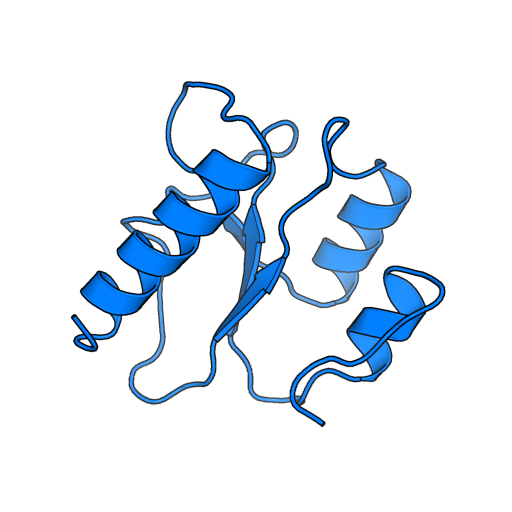 -9.614 10.722 8.457 1.00 94.38 94 ARG A C 1
ATOM 684 O O . ARG A 1 94 ? -10.827 10.574 8.343 1.00 94.38 94 ARG A O 1
ATOM 691 N N . MET A 1 95 ? -8.889 10.127 9.397 1.00 93.94 95 MET A N 1
ATOM 692 C CA . MET A 1 95 ? -9.429 9.299 10.474 1.00 93.94 95 MET A CA 1
ATOM 693 C C . MET A 1 95 ? -9.848 10.123 11.703 1.00 93.94 95 MET A C 1
ATOM 695 O O . MET A 1 95 ? -10.424 9.558 12.627 1.00 93.94 95 MET A O 1
ATOM 699 N N . GLY A 1 96 ? -9.581 11.436 11.725 1.00 93.12 96 GLY A N 1
ATOM 700 C CA . GLY A 1 96 ? -9.873 12.304 12.872 1.00 93.12 96 GLY A CA 1
ATOM 701 C C . GLY A 1 96 ? -8.955 12.061 14.076 1.00 93.12 96 GLY A C 1
ATOM 702 O O . GLY A 1 96 ? -9.381 12.235 15.213 1.00 93.12 96 GLY A O 1
ATOM 703 N N . LEU A 1 97 ? -7.722 11.610 13.826 1.00 92.50 97 LEU A N 1
ATOM 704 C CA . LEU A 1 97 ? -6.709 11.270 14.835 1.00 92.50 97 LEU A CA 1
ATOM 705 C C . LEU A 1 97 ? -5.550 12.285 14.899 1.00 92.50 97 LEU A C 1
ATOM 707 O O . LEU A 1 97 ? -4.535 12.011 15.540 1.00 92.50 97 LEU A O 1
ATOM 711 N N . LEU A 1 98 ? -5.688 13.423 14.214 1.00 88.12 98 LEU A N 1
ATOM 712 C CA . LEU A 1 98 ? -4.790 14.582 14.276 1.00 88.12 98 LEU A CA 1
ATOM 713 C C . LEU A 1 98 ? -5.511 15.789 14.871 1.00 88.12 98 LEU A C 1
ATOM 715 O O . LEU A 1 98 ? -6.728 15.924 14.606 1.00 88.12 98 LEU A O 1
#

Sequence (98 aa):
SEVVFASSVRDALAKLGPDSTKIVLDNVRPGTPLSTLSLTAHQEVVLAIGGERGFTDAERDRFADAGFLFASLGSRILRTETACSAGVAVLLGRMGLL

Foldseek 3Di:
DPDDDAPDLVRVLVPDDPFEQAAEEDLPDDAAALLPPDDDAPHHYHYHFAAQVGDDPVSVVVCVVSPYGYHYNDNDDDHRVVCVVSSVVSVCVVNVND

Radius of gyration: 12.97 Å; chains: 1; bounding box: 29×28×32 Å